Protein AF-I8ZUX1-F1 (a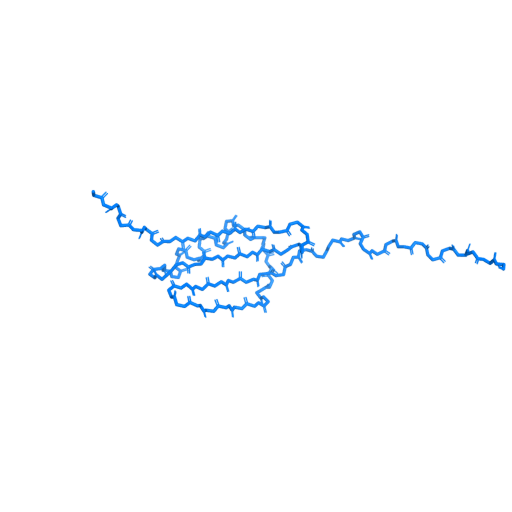fdb_monomer_lite)

Foldseek 3Di:
DDDPDDWDKDWDADPVQLKIKIKGFPPDDPVRVVVVCVVPPDPPWDFDDWDDDDGIIMTMTHGPPPPVVPDPPPDDDDD

Structure (mmCIF, N/CA/C/O backbone):
data_AF-I8ZUX1-F1
#
_entry.id   AF-I8ZUX1-F1
#
loop_
_atom_site.group_PDB
_atom_site.id
_atom_site.type_symbol
_atom_site.label_atom_id
_atom_site.label_alt_id
_atom_site.label_comp_id
_atom_site.label_asym_id
_atom_site.label_entity_id
_atom_site.label_seq_id
_atom_site.pdbx_PDB_ins_code
_atom_site.Cartn_x
_atom_site.Cartn_y
_atom_site.Cartn_z
_atom_site.occupancy
_atom_site.B_iso_or_equiv
_atom_site.auth_seq_id
_atom_site.auth_comp_id
_atom_site.auth_asym_id
_atom_site.auth_atom_id
_atom_site.pdbx_PDB_model_num
ATOM 1 N N . MET A 1 1 ? -25.056 14.077 5.769 1.00 46.38 1 MET A N 1
ATOM 2 C CA . MET A 1 1 ? -24.560 12.823 6.365 1.00 46.38 1 MET A CA 1
ATOM 3 C C . MET A 1 1 ? -23.197 12.580 5.751 1.00 46.38 1 MET A C 1
ATOM 5 O O . MET A 1 1 ? -23.143 12.180 4.597 1.00 46.38 1 MET A O 1
ATOM 9 N N . GLU A 1 2 ? -22.119 12.940 6.445 1.00 50.44 2 GLU A N 1
ATOM 10 C CA . GLU A 1 2 ? -20.776 12.539 6.019 1.00 50.44 2 GLU A CA 1
ATOM 11 C C . GLU A 1 2 ? -20.633 11.045 6.299 1.00 50.44 2 GLU A C 1
ATOM 13 O O . GLU A 1 2 ? -20.848 10.589 7.423 1.00 50.44 2 GLU A O 1
ATOM 18 N N . LEU A 1 3 ? -20.367 10.270 5.249 1.00 46.22 3 LEU A N 1
ATOM 19 C CA . LEU A 1 3 ? -19.974 8.878 5.405 1.00 46.22 3 LEU A CA 1
ATOM 20 C C . LEU A 1 3 ? -18.640 8.864 6.165 1.00 46.22 3 LEU A C 1
ATOM 22 O O . LEU A 1 3 ? -17.754 9.643 5.808 1.00 46.22 3 LEU A O 1
ATOM 26 N N . PRO A 1 4 ? -18.477 8.020 7.199 1.00 54.56 4 PRO A N 1
ATOM 27 C CA . PRO A 1 4 ? -17.191 7.895 7.865 1.00 54.56 4 PRO A CA 1
ATOM 28 C C . PRO A 1 4 ? -16.139 7.494 6.829 1.00 54.56 4 PRO A C 1
ATOM 30 O O . PRO A 1 4 ? -16.370 6.578 6.035 1.00 54.56 4 PRO A O 1
ATOM 33 N N . ALA A 1 5 ? -15.002 8.192 6.827 1.00 60.03 5 ALA A N 1
ATOM 34 C CA . ALA A 1 5 ? -13.853 7.803 6.023 1.00 60.03 5 ALA A CA 1
ATOM 35 C C . ALA A 1 5 ? -13.472 6.371 6.420 1.00 60.03 5 ALA A C 1
ATOM 37 O O . ALA A 1 5 ? -13.066 6.122 7.555 1.00 60.03 5 ALA A O 1
ATOM 38 N N . MET A 1 6 ? -13.701 5.412 5.521 1.00 61.50 6 MET A N 1
ATOM 39 C CA . MET A 1 6 ? -13.299 4.032 5.754 1.00 61.50 6 MET A CA 1
ATOM 40 C C . MET A 1 6 ? -11.776 3.970 5.615 1.00 61.50 6 MET A C 1
ATOM 42 O O . MET A 1 6 ? -11.289 4.279 4.526 1.00 61.50 6 MET A O 1
ATOM 46 N N . PRO A 1 7 ? -11.031 3.599 6.673 1.00 71.31 7 PRO A N 1
ATOM 47 C CA . PRO A 1 7 ? -9.582 3.496 6.590 1.00 71.31 7 PRO A CA 1
ATOM 48 C C . PRO A 1 7 ? -9.202 2.489 5.506 1.00 71.31 7 PRO A C 1
ATOM 50 O O . PRO A 1 7 ? -9.751 1.383 5.447 1.00 71.31 7 PRO A O 1
ATOM 53 N N . GLY A 1 8 ? -8.292 2.891 4.625 1.00 81.38 8 GLY A N 1
ATOM 54 C CA . GLY A 1 8 ? -7.951 2.152 3.424 1.00 81.38 8 GLY A CA 1
ATOM 55 C C . GLY A 1 8 ? -6.454 2.072 3.163 1.00 81.38 8 GLY A C 1
ATOM 56 O O . GLY A 1 8 ? -5.612 2.616 3.878 1.00 81.38 8 GLY A O 1
ATOM 57 N N . ILE A 1 9 ? -6.133 1.328 2.108 1.00 84.81 9 ILE A N 1
ATOM 58 C CA . ILE A 1 9 ? -4.783 1.217 1.568 1.00 84.81 9 ILE A CA 1
ATOM 59 C C . ILE A 1 9 ? -4.875 1.549 0.089 1.00 84.81 9 ILE A C 1
ATOM 61 O O . ILE A 1 9 ? -5.649 0.927 -0.642 1.00 84.81 9 ILE A O 1
ATOM 65 N N . SER A 1 10 ? -4.068 2.504 -0.356 1.00 86.06 10 SER A N 1
ATOM 66 C CA . SER A 1 10 ? -3.901 2.819 -1.772 1.00 86.06 10 SER A CA 1
ATOM 67 C C . SER A 1 10 ? -2.469 2.516 -2.188 1.00 86.06 10 SER A C 1
ATOM 69 O O . SER A 1 10 ? -1.534 2.848 -1.468 1.00 86.06 10 SER A O 1
ATOM 71 N N . VAL A 1 11 ? -2.290 1.847 -3.327 1.00 84.69 11 VAL A N 1
ATOM 72 C CA . VAL A 1 11 ? -0.964 1.532 -3.873 1.00 84.69 11 VAL A CA 1
ATOM 73 C C . VAL A 1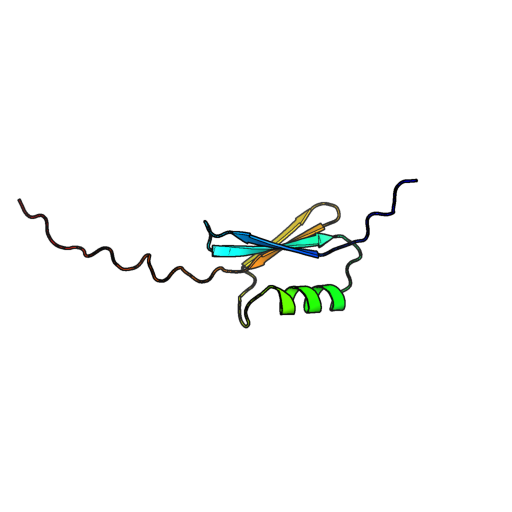 11 ? -0.850 2.173 -5.246 1.00 84.69 11 VAL A C 1
ATOM 75 O O . VAL A 1 11 ? -1.703 1.967 -6.108 1.00 84.69 11 VAL A O 1
ATOM 78 N N . HIS A 1 12 ? 0.198 2.963 -5.441 1.00 86.56 12 HIS A N 1
ATOM 79 C CA . HIS A 1 12 ? 0.501 3.648 -6.686 1.00 86.56 12 HIS A CA 1
ATOM 80 C C . HIS A 1 12 ? 1.826 3.144 -7.250 1.00 86.56 12 HIS A C 1
ATOM 82 O O . HIS A 1 12 ? 2.803 3.024 -6.517 1.00 86.56 12 HIS A O 1
ATOM 88 N N . TYR A 1 13 ? 1.866 2.885 -8.553 1.00 84.88 13 TYR A N 1
ATOM 89 C CA . TYR A 1 13 ? 3.099 2.588 -9.273 1.00 84.88 13 TYR A CA 1
ATOM 90 C C . TYR A 1 13 ? 3.509 3.800 -10.109 1.00 84.88 13 TYR A C 1
ATOM 92 O O . TYR A 1 13 ? 2.750 4.260 -10.965 1.00 84.88 13 TYR A O 1
ATOM 100 N N . SER A 1 14 ? 4.719 4.297 -9.872 1.00 83.31 14 SER A N 1
ATOM 101 C CA . SER A 1 14 ? 5.317 5.380 -10.640 1.00 83.31 14 SER A CA 1
ATOM 102 C C . SER A 1 14 ? 6.194 4.805 -11.746 1.00 83.31 14 SER A C 1
ATOM 104 O O . SER A 1 14 ? 7.263 4.267 -11.479 1.00 83.31 14 SER A O 1
ATOM 106 N N . ARG A 1 15 ? 5.780 4.992 -13.003 1.00 81.00 15 ARG A N 1
ATOM 107 C CA . ARG A 1 15 ? 6.580 4.616 -14.184 1.00 81.00 15 ARG A CA 1
ATOM 108 C C . ARG A 1 15 ? 7.873 5.419 -14.325 1.00 81.00 15 ARG A C 1
ATOM 110 O O . ARG A 1 15 ? 8.809 4.939 -14.937 1.00 81.00 15 ARG A O 1
ATOM 117 N N . ILE A 1 16 ? 7.918 6.634 -13.773 1.00 83.00 16 ILE A N 1
ATOM 118 C CA . ILE A 1 16 ? 9.079 7.532 -13.893 1.00 83.00 16 ILE A CA 1
ATOM 119 C C . ILE A 1 16 ? 10.212 7.080 -12.967 1.00 83.00 16 ILE A C 1
ATOM 121 O O . ILE A 1 16 ? 11.379 7.184 -13.317 1.00 83.00 16 ILE A O 1
ATOM 125 N N . SER A 1 17 ? 9.870 6.597 -11.771 1.00 78.81 17 SER A N 1
ATOM 126 C CA . SER A 1 17 ? 10.852 6.149 -10.774 1.00 78.81 17 SER A CA 1
ATOM 127 C C . SER A 1 17 ? 10.942 4.629 -10.648 1.00 78.81 17 SER A C 1
ATOM 129 O O . SER A 1 17 ? 11.731 4.137 -9.846 1.00 78.81 17 SER A O 1
ATOM 131 N N . GLY A 1 18 ? 10.090 3.894 -11.363 1.00 82.19 18 GLY A N 1
ATOM 132 C CA . GLY A 1 18 ? 9.900 2.452 -11.231 1.00 82.19 18 GLY A CA 1
ATOM 133 C C . GLY A 1 18 ? 9.274 2.011 -9.903 1.00 82.19 18 GLY A C 1
ATOM 134 O O . GLY A 1 18 ? 9.066 0.824 -9.712 1.00 82.19 18 GLY A O 1
ATOM 135 N N . ARG A 1 19 ? 8.979 2.911 -8.956 1.00 83.56 19 ARG A N 1
ATOM 136 C CA . ARG A 1 19 ? 8.659 2.541 -7.562 1.00 83.56 19 ARG A CA 1
ATOM 137 C C . ARG A 1 19 ? 7.175 2.286 -7.320 1.00 83.56 19 ARG A C 1
ATOM 139 O O . ARG A 1 19 ? 6.317 2.975 -7.876 1.00 83.56 19 ARG A O 1
ATOM 146 N N . HIS A 1 20 ? 6.893 1.377 -6.388 1.00 85.88 20 HIS A N 1
ATOM 147 C CA . HIS A 1 20 ? 5.575 1.237 -5.774 1.00 85.88 20 HIS A CA 1
ATOM 148 C C . HIS A 1 20 ? 5.515 2.012 -4.454 1.00 85.88 20 HIS A C 1
ATOM 150 O O . HIS A 1 20 ? 6.380 1.858 -3.594 1.00 85.88 20 HIS A O 1
ATOM 156 N N . THR A 1 21 ? 4.460 2.797 -4.268 1.00 86.06 21 THR A N 1
ATOM 157 C CA . THR A 1 21 ? 4.196 3.559 -3.046 1.00 86.06 21 THR A CA 1
ATOM 158 C C . THR A 1 21 ? 2.838 3.158 -2.491 1.00 86.06 21 THR A C 1
ATOM 160 O O . THR A 1 21 ? 1.828 3.316 -3.174 1.00 86.06 21 THR A O 1
ATOM 163 N N . ALA A 1 22 ? 2.796 2.654 -1.261 1.00 87.44 22 ALA A N 1
ATOM 1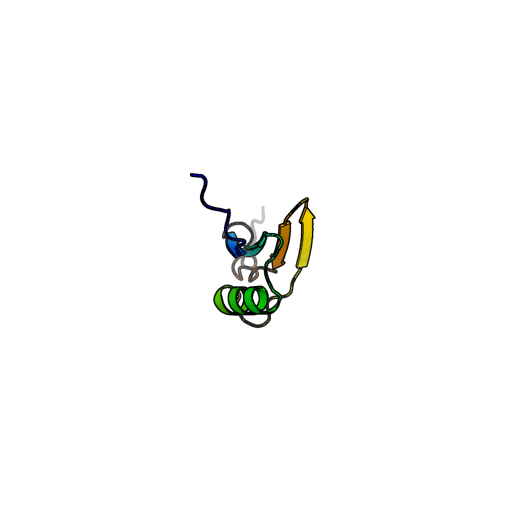64 C CA . ALA A 1 22 ? 1.561 2.349 -0.550 1.00 87.44 22 ALA A CA 1
ATOM 165 C C . ALA A 1 22 ? 1.277 3.423 0.507 1.00 87.44 22 ALA A C 1
ATOM 167 O O . ALA A 1 22 ? 2.132 3.683 1.346 1.00 87.44 22 ALA A O 1
ATOM 168 N N . VAL A 1 23 ? 0.086 4.021 0.493 1.00 87.12 23 VAL A N 1
ATOM 169 C CA . VAL A 1 23 ? -0.410 4.935 1.534 1.00 87.12 23 VAL A CA 1
ATOM 170 C C . VAL A 1 23 ? -1.463 4.203 2.357 1.00 87.12 23 VAL A C 1
ATOM 172 O O . VAL A 1 23 ? -2.397 3.622 1.800 1.00 87.12 23 VAL A O 1
ATOM 175 N N . ILE A 1 24 ? -1.281 4.212 3.673 1.00 89.25 24 ILE A N 1
ATOM 176 C CA . ILE A 1 24 ? -2.028 3.416 4.645 1.00 89.25 24 ILE A CA 1
ATOM 177 C C . ILE A 1 24 ? -2.636 4.361 5.673 1.00 89.25 24 ILE A C 1
ATOM 179 O O . ILE A 1 24 ? -1.897 5.055 6.374 1.00 89.25 24 ILE A O 1
ATOM 183 N N . ASP A 1 25 ? -3.959 4.347 5.800 1.00 87.25 25 ASP A N 1
ATOM 184 C CA . ASP A 1 25 ? -4.660 5.125 6.819 1.00 87.25 25 ASP A CA 1
ATOM 185 C C . ASP A 1 25 ? -4.522 4.500 8.218 1.00 87.25 25 ASP A C 1
ATOM 187 O O . ASP A 1 25 ? -4.338 3.290 8.393 1.00 87.25 25 ASP A O 1
ATOM 191 N N . GLN A 1 26 ? -4.665 5.321 9.256 1.00 75.56 26 GLN A N 1
ATOM 192 C CA . GLN A 1 26 ? -4.751 4.841 10.631 1.00 75.56 26 GLN A CA 1
ATOM 193 C C . GLN A 1 26 ? -5.982 3.953 10.849 1.00 75.56 26 GLN A C 1
ATOM 195 O O . GLN A 1 26 ? -7.076 4.229 10.369 1.00 75.56 26 GLN A O 1
ATOM 200 N N . GLY A 1 27 ? -5.798 2.876 11.616 1.00 78.88 27 GLY A N 1
ATOM 201 C CA . GLY A 1 27 ? -6.850 1.890 11.888 1.00 78.88 27 GLY A CA 1
ATOM 202 C C . GLY A 1 27 ? -6.871 0.701 10.924 1.00 78.88 27 GLY A C 1
ATOM 203 O O . GLY A 1 27 ? -7.637 -0.237 11.140 1.00 78.88 27 GLY A O 1
ATOM 204 N N . VAL A 1 28 ? -6.000 0.684 9.910 1.00 84.56 28 VAL A N 1
ATOM 205 C CA . VAL A 1 28 ? -5.761 -0.503 9.080 1.00 84.56 28 VAL A CA 1
ATOM 206 C C . VAL A 1 28 ? -5.095 -1.602 9.913 1.00 84.56 28 VAL A C 1
ATOM 208 O O . VAL A 1 28 ? -4.093 -1.381 10.594 1.0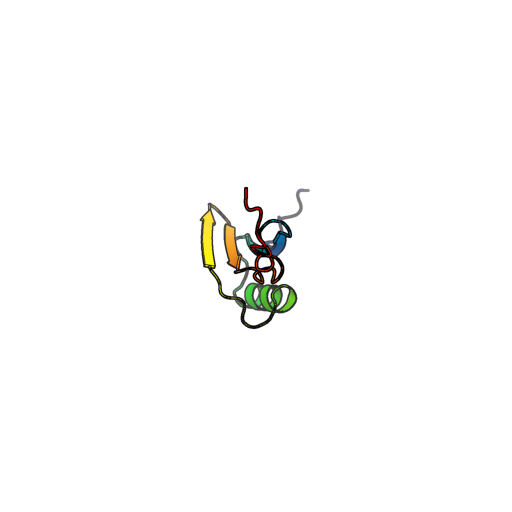0 84.56 28 VAL A O 1
ATOM 211 N N . THR A 1 29 ? -5.646 -2.814 9.853 1.00 86.62 29 THR A N 1
ATOM 212 C CA . THR A 1 29 ? -5.059 -3.979 10.522 1.00 86.62 29 THR A CA 1
ATOM 213 C C . THR A 1 29 ? -3.850 -4.505 9.752 1.00 86.62 29 THR A C 1
ATOM 215 O O . THR A 1 29 ? -3.774 -4.401 8.527 1.00 86.62 29 THR A O 1
ATOM 218 N N . ALA A 1 30 ? -2.933 -5.173 10.456 1.00 82.00 30 ALA A N 1
ATOM 219 C CA . ALA A 1 30 ? -1.795 -5.834 9.819 1.00 82.00 30 ALA A CA 1
ATOM 220 C C . ALA A 1 30 ? -2.233 -6.846 8.741 1.00 82.00 30 ALA A C 1
ATOM 222 O O . ALA A 1 30 ? -1.609 -6.927 7.691 1.00 82.00 30 ALA A O 1
ATOM 223 N N . SER A 1 31 ? -3.342 -7.566 8.952 1.00 83.50 31 SER A N 1
ATOM 224 C CA . SER A 1 31 ? -3.866 -8.518 7.965 1.00 83.50 31 SER A CA 1
ATOM 225 C C . SER A 1 31 ? -4.370 -7.843 6.688 1.00 83.50 31 SER A C 1
ATOM 227 O O . SER A 1 31 ? -4.094 -8.335 5.595 1.00 83.50 31 SER A O 1
ATOM 229 N N . ALA A 1 32 ? -5.070 -6.710 6.806 1.00 83.75 32 ALA A N 1
ATOM 230 C CA . ALA A 1 32 ? -5.507 -5.923 5.657 1.00 83.75 32 ALA A CA 1
ATOM 231 C C . ALA A 1 32 ? -4.306 -5.344 4.897 1.00 83.75 32 ALA A C 1
ATOM 233 O O . ALA A 1 32 ? -4.284 -5.386 3.667 1.00 83.75 32 ALA A O 1
ATOM 234 N N . LEU A 1 33 ? -3.281 -4.892 5.629 1.00 85.00 33 LEU A N 1
ATOM 235 C CA . LEU A 1 33 ? -2.016 -4.454 5.051 1.00 85.00 33 LEU A CA 1
ATOM 236 C C . LEU A 1 33 ? -1.348 -5.566 4.245 1.00 85.00 33 LEU A C 1
ATOM 238 O O . LEU A 1 33 ? -1.103 -5.392 3.055 1.00 85.00 33 LEU A O 1
ATOM 242 N N . THR A 1 34 ? -1.111 -6.726 4.854 1.00 82.38 34 THR A N 1
ATOM 243 C CA . THR A 1 34 ? -0.481 -7.864 4.177 1.00 82.38 34 THR A CA 1
ATOM 244 C C . THR A 1 34 ? -1.269 -8.298 2.942 1.00 82.38 34 THR A C 1
ATOM 246 O O . THR A 1 34 ? -0.672 -8.531 1.895 1.00 82.38 34 THR A O 1
ATOM 249 N N . ALA A 1 35 ? -2.602 -8.357 3.024 1.00 83.56 35 ALA A N 1
ATOM 250 C CA . ALA A 1 35 ? -3.448 -8.728 1.891 1.00 83.56 35 ALA A CA 1
ATOM 251 C C . ALA A 1 35 ? -3.373 -7.718 0.733 1.00 83.56 35 ALA A C 1
ATOM 253 O O . ALA A 1 35 ? -3.377 -8.119 -0.431 1.00 83.56 35 ALA A O 1
ATOM 254 N N . ALA A 1 36 ? -3.298 -6.418 1.032 1.00 82.75 36 ALA A N 1
ATOM 255 C CA . ALA A 1 36 ? -3.139 -5.388 0.012 1.00 82.75 36 ALA A CA 1
ATOM 256 C C . ALA A 1 36 ? -1.751 -5.452 -0.634 1.00 82.75 36 ALA A C 1
ATOM 258 O O . ALA A 1 36 ? -1.650 -5.472 -1.858 1.00 82.75 36 ALA A O 1
ATOM 259 N N . LEU A 1 37 ? -0.688 -5.552 0.167 1.00 83.62 37 LEU A N 1
ATOM 260 C CA . LEU A 1 37 ? 0.677 -5.660 -0.346 1.00 83.62 37 LEU A CA 1
ATOM 261 C C . LEU A 1 37 ? 0.837 -6.896 -1.240 1.00 83.62 37 LEU A C 1
ATOM 263 O O . LEU A 1 37 ? 1.319 -6.763 -2.357 1.00 83.62 37 LEU A O 1
ATOM 267 N N . ALA A 1 38 ? 0.323 -8.058 -0.824 1.00 83.06 38 ALA A N 1
ATOM 268 C CA . ALA A 1 38 ? 0.365 -9.287 -1.623 1.00 83.06 38 ALA A CA 1
ATOM 269 C C . ALA A 1 38 ? -0.399 -9.196 -2.958 1.00 83.06 38 ALA A C 1
ATOM 271 O O . ALA A 1 38 ? -0.131 -9.966 -3.875 1.00 83.06 38 ALA A O 1
ATOM 272 N N . ARG A 1 39 ? -1.375 -8.284 -3.075 1.00 81.56 39 ARG A N 1
ATOM 273 C CA . ARG A 1 39 ? -2.131 -8.066 -4.316 1.00 81.56 39 ARG A CA 1
ATOM 274 C C . ARG A 1 39 ? -1.407 -7.138 -5.289 1.00 81.56 39 ARG A C 1
ATOM 276 O O . ARG A 1 39 ? -1.558 -7.306 -6.495 1.00 81.56 39 ARG A O 1
ATOM 283 N N . TYR A 1 40 ? -0.714 -6.126 -4.773 1.00 78.06 40 TYR A N 1
ATOM 284 C CA . TYR A 1 40 ? -0.222 -5.005 -5.579 1.00 78.06 40 TYR A CA 1
ATOM 285 C C . TYR A 1 40 ? 1.295 -4.961 -5.742 1.00 78.06 40 TYR A C 1
ATOM 287 O O . TYR A 1 40 ? 1.773 -4.217 -6.597 1.00 78.06 40 TYR A O 1
ATOM 295 N N . LEU A 1 41 ? 2.040 -5.719 -4.939 1.00 80.06 41 LEU A N 1
ATOM 296 C CA . LEU A 1 41 ? 3.487 -5.818 -5.051 1.00 80.06 41 LEU A CA 1
ATOM 297 C C . LEU A 1 41 ? 3.892 -7.161 -5.660 1.00 80.06 41 LEU A C 1
ATOM 299 O O . LEU A 1 41 ? 3.337 -8.196 -5.279 1.00 80.06 41 LEU A O 1
ATOM 303 N N . PRO A 1 42 ? 4.883 -7.160 -6.564 1.00 74.38 42 PRO A N 1
ATOM 304 C CA . PRO A 1 42 ? 5.588 -8.373 -6.944 1.00 74.38 42 PRO A CA 1
ATOM 305 C C . PRO A 1 42 ? 6.208 -9.055 -5.717 1.00 74.38 42 PRO A C 1
ATOM 307 O O . PRO A 1 42 ? 6.501 -8.412 -4.704 1.00 74.38 42 PRO A O 1
ATOM 310 N N . ALA A 1 43 ? 6.420 -10.368 -5.815 1.00 72.75 43 ALA A N 1
ATOM 311 C CA . ALA A 1 43 ? 7.182 -11.092 -4.805 1.00 72.75 43 ALA A CA 1
ATOM 312 C C . ALA A 1 43 ? 8.602 -10.507 -4.693 1.00 72.75 43 ALA A C 1
ATOM 314 O O . ALA A 1 43 ? 9.170 -10.050 -5.683 1.00 72.75 43 ALA A O 1
ATOM 315 N N . ASP A 1 44 ? 9.152 -10.517 -3.478 1.00 78.25 44 ASP A N 1
ATOM 316 C CA . ASP A 1 44 ? 10.550 -10.170 -3.186 1.00 78.25 44 ASP A CA 1
ATOM 317 C C . ASP A 1 44 ? 10.976 -8.711 -3.437 1.00 78.25 44 ASP A C 1
ATOM 319 O O . ASP A 1 44 ? 12.169 -8.409 -3.463 1.00 78.25 44 ASP A O 1
ATOM 323 N N . VAL A 1 45 ? 10.029 -7.771 -3.539 1.00 80.56 45 VAL A N 1
ATOM 324 C CA . VAL A 1 45 ? 10.369 -6.343 -3.628 1.00 80.56 45 VAL A CA 1
ATOM 325 C C . VAL A 1 45 ? 10.724 -5.776 -2.243 1.00 80.56 45 VAL A C 1
ATOM 327 O O . VAL A 1 45 ? 9.870 -5.763 -1.348 1.00 80.56 45 VAL A O 1
ATOM 330 N N . PRO A 1 46 ? 11.949 -5.254 -2.038 1.00 85.69 46 PRO A N 1
ATOM 331 C CA . PRO A 1 46 ? 12.352 -4.720 -0.746 1.00 85.69 46 PRO A CA 1
ATOM 332 C C . PRO A 1 46 ? 11.663 -3.384 -0.443 1.00 85.69 46 PRO A C 1
ATOM 334 O O . PRO A 1 46 ? 11.507 -2.512 -1.304 1.00 85.69 46 PRO A O 1
ATOM 337 N N . LEU A 1 47 ? 11.286 -3.212 0.824 1.00 87.62 47 LEU A N 1
ATOM 338 C CA . LEU A 1 47 ? 10.870 -1.928 1.379 1.00 87.62 47 LEU A CA 1
ATOM 339 C C . LEU A 1 47 ? 12.105 -1.030 1.523 1.00 87.62 47 LEU A C 1
ATOM 341 O O . LEU A 1 47 ? 13.050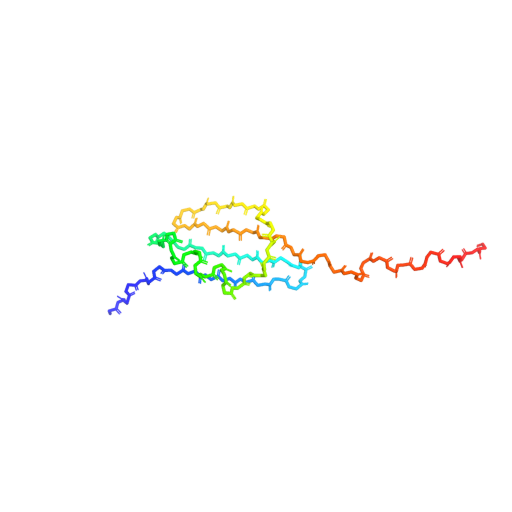 -1.383 2.225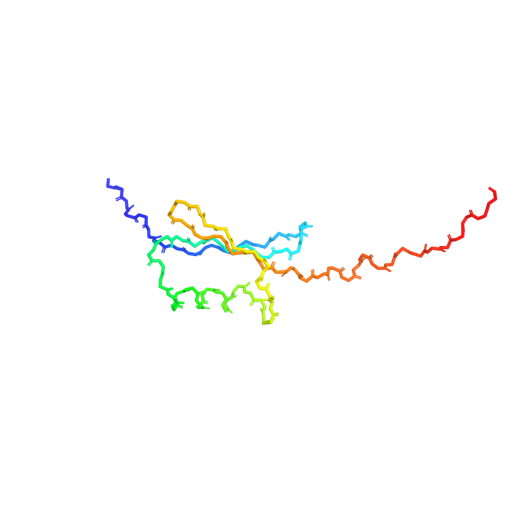 1.00 87.62 47 LEU A O 1
ATOM 345 N N . VAL A 1 48 ? 12.089 0.125 0.866 1.00 89.81 48 VAL A N 1
ATOM 346 C CA . VAL A 1 48 ? 13.220 1.065 0.834 1.00 89.81 48 VAL A CA 1
ATOM 347 C C . VAL A 1 48 ? 13.040 2.166 1.866 1.00 89.81 48 VAL A C 1
ATOM 349 O O . VAL A 1 48 ? 14.003 2.594 2.495 1.00 89.81 48 VAL A O 1
ATOM 352 N N . GLU A 1 49 ? 11.808 2.635 2.046 1.00 88.88 49 GLU A N 1
ATOM 353 C CA . GLU A 1 49 ? 11.537 3.781 2.902 1.00 88.88 49 GLU A CA 1
ATOM 354 C C . GLU A 1 49 ? 10.156 3.682 3.547 1.00 88.88 49 GLU A C 1
ATOM 356 O O . GLU A 1 49 ? 9.204 3.141 2.979 1.00 88.88 49 GLU A O 1
ATOM 361 N N . THR A 1 50 ? 10.054 4.203 4.767 1.00 90.25 50 THR A N 1
ATOM 362 C CA . THR A 1 50 ? 8.799 4.340 5.503 1.00 90.25 50 THR A CA 1
ATOM 363 C C . THR A 1 50 ? 8.698 5.750 6.048 1.00 90.25 50 THR A C 1
ATOM 365 O O . THR A 1 50 ? 9.568 6.201 6.791 1.00 90.25 50 THR A O 1
ATOM 368 N N . LEU A 1 51 ? 7.612 6.430 5.700 1.00 90.62 51 LEU A N 1
ATOM 369 C CA . LEU A 1 51 ? 7.309 7.777 6.152 1.00 90.62 51 LEU A CA 1
ATOM 370 C C . LEU A 1 51 ? 5.994 7.749 6.915 1.00 90.62 51 LEU A C 1
ATOM 372 O O . LEU A 1 51 ? 4.980 7.283 6.409 1.00 90.62 51 LEU A O 1
ATOM 376 N N . THR A 1 52 ? 5.994 8.263 8.136 1.00 87.88 52 THR A N 1
ATOM 377 C CA . THR A 1 52 ? 4.776 8.383 8.937 1.00 87.88 52 THR A CA 1
ATOM 378 C C . THR A 1 52 ? 4.435 9.850 9.095 1.00 87.88 52 THR A C 1
ATOM 380 O O . THR A 1 52 ? 5.256 10.630 9.582 1.00 87.88 52 THR A O 1
ATOM 383 N N . HIS A 1 53 ? 3.223 10.229 8.716 1.00 79.81 53 HIS A N 1
ATOM 384 C CA . HIS A 1 53 ? 2.733 11.585 8.901 1.00 79.81 53 HIS A CA 1
ATOM 385 C C . HIS A 1 53 ? 1.288 11.532 9.378 1.00 79.81 53 HIS A C 1
ATOM 387 O O . HIS A 1 53 ? 0.496 10.793 8.810 1.00 79.81 53 HIS A O 1
ATOM 393 N N . VAL A 1 54 ? 1.000 12.277 10.452 1.00 77.75 54 VAL A N 1
ATOM 394 C CA . VAL A 1 54 ? -0.291 12.430 11.152 1.00 77.75 54 VAL A CA 1
ATOM 395 C C . VAL A 1 54 ? -1.445 11.651 10.511 1.00 77.75 54 VAL A C 1
ATOM 397 O O . VAL A 1 54 ? -2.067 12.120 9.565 1.00 77.75 54 VAL A O 1
ATOM 400 N N . GLY A 1 55 ? -1.751 10.467 11.044 1.00 78.81 55 GLY A N 1
ATOM 401 C CA . GLY A 1 55 ? -2.901 9.691 10.570 1.00 78.81 55 GLY A CA 1
ATOM 402 C C . GLY A 1 55 ? -2.606 8.675 9.467 1.00 78.81 55 GLY A C 1
ATOM 403 O O . GLY A 1 55 ? -3.491 7.880 9.171 1.00 78.81 55 GLY A O 1
ATOM 404 N N . ALA A 1 56 ? -1.396 8.643 8.903 1.00 83.25 56 ALA A N 1
ATOM 405 C CA . ALA A 1 56 ? -1.049 7.725 7.825 1.00 83.25 56 ALA A CA 1
ATOM 406 C C . ALA A 1 56 ? 0.415 7.254 7.855 1.00 83.25 56 ALA A C 1
ATOM 408 O O . ALA A 1 56 ? 1.313 7.905 8.403 1.00 83.25 56 ALA A O 1
ATOM 409 N N . ALA A 1 57 ? 0.649 6.108 7.222 1.00 87.38 57 ALA A N 1
ATOM 410 C CA . ALA A 1 57 ? 1.971 5.597 6.892 1.00 87.38 57 ALA A CA 1
ATOM 411 C C . ALA A 1 57 ? 2.097 5.441 5.374 1.00 87.38 57 ALA A C 1
ATOM 413 O O . ALA A 1 57 ? 1.210 4.903 4.717 1.00 87.38 57 ALA A O 1
ATOM 414 N N . MET A 1 58 ? 3.212 5.899 4.822 1.00 89.31 58 MET A N 1
ATOM 415 C CA . MET A 1 58 ? 3.586 5.709 3.433 1.00 89.31 58 MET A CA 1
ATOM 416 C C . MET A 1 58 ? 4.779 4.758 3.366 1.00 89.31 58 MET A C 1
ATOM 418 O O . MET A 1 58 ? 5.813 5.006 3.985 1.00 89.31 58 MET A O 1
ATOM 422 N N . LEU A 1 59 ? 4.626 3.669 2.623 1.00 90.38 59 LEU A N 1
ATOM 423 C CA . LEU A 1 59 ? 5.655 2.665 2.373 1.00 90.38 59 LEU A CA 1
ATOM 424 C C . LEU A 1 59 ? 6.123 2.792 0.927 1.00 90.38 59 LEU A C 1
ATOM 426 O O . LEU A 1 59 ? 5.296 2.777 0.016 1.00 90.38 59 LEU A O 1
ATOM 430 N N . ILE A 1 60 ? 7.430 2.900 0.708 1.00 87.62 60 ILE A N 1
ATOM 431 C CA . ILE A 1 60 ? 8.024 2.990 -0.628 1.00 87.62 60 ILE A CA 1
ATOM 432 C C . ILE A 1 60 ? 8.857 1.739 -0.867 1.00 87.62 60 ILE A C 1
ATOM 434 O O . ILE A 1 60 ? 9.798 1.448 -0.127 1.00 87.62 60 ILE A O 1
ATOM 438 N N . PHE A 1 61 ? 8.521 1.020 -1.926 1.00 89.56 61 PHE A N 1
ATOM 439 C CA . PHE A 1 61 ? 9.177 -0.208 -2.343 1.00 89.56 61 PHE A CA 1
ATOM 440 C C . PHE A 1 61 ? 10.090 0.066 -3.536 1.00 89.56 61 PHE A C 1
ATOM 442 O O . PHE A 1 61 ? 9.833 0.974 -4.339 1.00 89.56 61 PHE A O 1
ATOM 449 N N . GLN A 1 62 ? 11.172 -0.703 -3.640 1.00 84.50 62 GLN A N 1
ATOM 450 C CA . GLN A 1 62 ? 12.093 -0.600 -4.766 1.00 84.50 62 GLN A CA 1
ATOM 451 C C . GLN A 1 62 ? 11.344 -0.886 -6.072 1.00 84.50 62 GLN A C 1
ATOM 453 O O . GLN A 1 62 ? 10.455 -1.729 -6.124 1.00 84.50 62 GLN A O 1
ATOM 458 N N . GLY A 1 63 ? 11.668 -0.143 -7.123 1.00 71.25 63 GLY A N 1
ATOM 459 C CA . GLY A 1 63 ? 11.195 -0.485 -8.455 1.00 71.25 63 GLY A CA 1
ATOM 460 C C . GLY A 1 63 ? 12.038 -1.570 -9.088 1.00 71.25 63 GLY A C 1
ATOM 461 O O . GLY A 1 63 ? 13.220 -1.669 -8.759 1.00 71.25 63 GLY A O 1
ATOM 462 N N . GLU A 1 64 ? 11.482 -2.331 -10.032 1.00 62.88 64 GLU A N 1
ATOM 463 C CA . GLU A 1 64 ? 12.348 -2.996 -11.007 1.00 62.88 64 GLU A CA 1
ATOM 464 C C . GLU A 1 64 ? 13.242 -1.917 -11.627 1.00 62.88 64 GLU A C 1
ATOM 466 O O . GLU A 1 64 ? 12.752 -0.908 -12.141 1.00 62.88 64 GLU A O 1
ATOM 471 N N . SER A 1 65 ? 14.560 -2.080 -11.489 1.00 53.62 65 SER A N 1
ATOM 472 C CA . SER A 1 65 ? 15.510 -1.309 -12.278 1.00 53.62 65 SER A CA 1
ATOM 473 C C . SER A 1 65 ? 15.161 -1.575 -13.733 1.00 53.62 65 SER A C 1
ATOM 475 O O . SER A 1 65 ? 15.217 -2.729 -14.150 1.00 53.62 65 SER A O 1
ATOM 477 N N . ASP A 1 66 ? 14.751 -0.547 -14.472 1.00 47.81 66 ASP A N 1
ATOM 478 C CA . ASP A 1 66 ? 14.504 -0.687 -15.901 1.00 47.81 66 ASP A CA 1
ATOM 479 C C . ASP A 1 66 ? 15.808 -1.201 -16.542 1.00 47.81 66 ASP A C 1
ATOM 481 O O . ASP A 1 66 ? 16.834 -0.518 -16.454 1.00 47.81 66 ASP A O 1
ATOM 485 N N . PRO A 1 67 ? 15.841 -2.417 -17.118 1.00 50.72 67 PRO A N 1
ATOM 486 C CA . PRO A 1 67 ? 17.063 -2.956 -17.706 1.00 50.72 67 PRO A CA 1
ATOM 487 C C . PRO A 1 67 ? 17.519 -2.170 -18.949 1.00 50.72 67 PRO A C 1
ATOM 489 O O . PRO A 1 67 ? 18.556 -2.500 -19.517 1.00 50.72 67 PRO A O 1
ATOM 492 N N . HIS A 1 68 ? 16.779 -1.143 -19.386 1.00 49.84 68 HIS A N 1
ATOM 493 C CA . HIS A 1 68 ? 17.141 -0.298 -20.525 1.00 49.84 68 HIS A CA 1
ATOM 494 C C . HIS A 1 68 ? 18.126 0.843 -20.237 1.00 49.84 68 HIS A C 1
ATOM 496 O O . HIS A 1 68 ? 18.583 1.471 -21.187 1.00 49.84 68 HIS A O 1
ATOM 502 N N . ASP A 1 69 ? 18.525 1.090 -18.987 1.00 49.22 69 ASP A N 1
ATOM 503 C CA . ASP A 1 69 ? 19.507 2.150 -18.675 1.00 49.22 69 ASP A CA 1
ATOM 504 C C . ASP A 1 69 ? 20.979 1.698 -18.860 1.00 49.22 69 ASP A C 1
ATOM 506 O O . ASP A 1 69 ? 21.914 2.363 -18.414 1.00 49.22 69 ASP A O 1
ATOM 510 N N . GLY A 1 70 ? 21.195 0.536 -19.496 1.00 51.38 70 GLY A N 1
ATOM 511 C CA . GLY A 1 70 ? 22.501 -0.119 -19.646 1.00 51.38 70 GLY A CA 1
ATOM 512 C C . GLY A 1 70 ? 23.084 -0.187 -21.063 1.00 51.38 70 GLY A C 1
ATOM 513 O O . GLY A 1 70 ? 24.221 -0.628 -21.193 1.00 51.38 70 GLY A O 1
ATOM 514 N N . ASP A 1 71 ? 22.369 0.254 -22.102 1.00 50.09 71 ASP A N 1
ATOM 515 C CA . ASP A 1 71 ? 22.866 0.264 -23.490 1.00 50.09 71 ASP A CA 1
ATOM 516 C C . ASP A 1 71 ? 23.007 1.707 -23.998 1.00 50.09 71 ASP A C 1
ATOM 518 O O . ASP A 1 71 ? 22.288 2.174 -24.882 1.00 50.09 71 ASP A O 1
ATOM 522 N N . VAL A 1 72 ? 23.970 2.442 -23.439 1.00 54.44 72 VAL A N 1
ATOM 523 C CA . VAL A 1 72 ? 24.628 3.494 -24.220 1.00 54.44 72 VAL A CA 1
ATOM 524 C C . VAL A 1 72 ? 25.832 2.817 -24.871 1.00 54.44 72 VAL A C 1
ATOM 526 O O . VAL A 1 72 ? 26.830 2.603 -24.178 1.00 54.44 72 VAL A O 1
ATOM 529 N N . PRO A 1 73 ? 25.779 2.433 -26.162 1.00 45.94 73 PRO A N 1
ATOM 530 C CA . PRO A 1 73 ? 26.986 2.041 -26.864 1.00 45.94 73 PRO A CA 1
ATOM 531 C C . PRO A 1 73 ? 27.931 3.238 -26.823 1.00 45.94 73 PRO A C 1
ATOM 533 O O . PRO A 1 73 ? 27.672 4.294 -27.402 1.00 45.94 73 PRO A O 1
ATOM 536 N N . GLN A 1 74 ? 29.016 3.078 -26.075 1.00 54.75 74 GLN A N 1
ATOM 537 C CA . GLN A 1 74 ? 30.129 4.009 -26.028 1.00 54.75 74 GLN A CA 1
ATOM 538 C C . GLN A 1 74 ? 30.969 3.807 -27.299 1.00 54.75 74 GLN A C 1
ATOM 540 O O . GLN A 1 74 ? 32.151 3.496 -27.224 1.00 54.75 74 GLN A O 1
ATOM 545 N N . ASP A 1 75 ? 30.332 3.917 -28.467 1.00 57.06 75 ASP A N 1
ATOM 546 C CA . ASP A 1 75 ? 31.007 3.877 -29.758 1.00 57.06 75 ASP A CA 1
ATOM 547 C C . ASP A 1 75 ? 31.413 5.305 -30.127 1.00 57.06 75 ASP A C 1
ATOM 549 O O . ASP A 1 75 ? 30.607 6.154 -30.504 1.00 57.06 75 ASP A O 1
ATOM 553 N N . GLU A 1 76 ? 32.694 5.561 -29.886 1.00 54.91 76 GLU A N 1
ATOM 554 C CA . GLU A 1 76 ? 33.600 6.227 -30.815 1.00 54.91 76 GLU A CA 1
ATOM 555 C C . GLU A 1 76 ? 33.002 7.349 -31.685 1.00 54.91 76 GLU A C 1
ATOM 557 O O . GLU A 1 76 ? 32.546 7.141 -32.806 1.00 54.91 76 GLU A O 1
ATOM 562 N N . ALA A 1 77 ? 33.167 8.589 -31.227 1.00 51.84 77 ALA A N 1
ATOM 563 C CA . ALA A 1 77 ? 33.378 9.712 -32.134 1.00 51.84 77 ALA A CA 1
ATOM 564 C C . ALA A 1 77 ? 34.757 10.305 -31.832 1.00 51.84 77 ALA A C 1
ATOM 566 O O . ALA A 1 77 ? 34.914 11.235 -31.042 1.00 51.84 77 ALA A O 1
ATOM 567 N N . SER A 1 78 ? 35.757 9.662 -32.432 1.00 53.84 78 SER A N 1
ATOM 568 C CA . SER A 1 78 ? 37.049 10.266 -32.735 1.00 53.84 78 SER A CA 1
ATOM 569 C C . SER A 1 78 ? 36.840 11.432 -33.705 1.00 53.84 78 SER A C 1
ATOM 571 O O . SER A 1 78 ? 36.181 11.233 -34.721 1.00 53.84 78 SER A O 1
ATOM 573 N N . GLU A 1 79 ? 37.372 12.612 -33.376 1.00 53.22 79 GLU A N 1
ATOM 574 C CA . GLU A 1 79 ? 38.246 13.492 -34.193 1.00 53.22 79 GLU A CA 1
ATOM 575 C C . GLU A 1 79 ? 38.398 14.879 -33.546 1.00 53.22 79 GLU A C 1
ATOM 577 O O . GLU A 1 79 ? 37.376 15.522 -33.213 1.00 53.22 79 GLU A O 1
#

Sequence (79 aa):
MELPAMPGISVHYSRISGRHTAVIDQGVTASALTAALARYLPADVPLVETLTHVGAAMLIFQGESDPHDGDVPQDEASE

Secondary structure (DSSP, 8-state):
-PPP----EEEEE-TTT--EEEEEETT--HHHHHHHHHHHS-TTPPEEEEEEETTEEEEEEPPPP-GGGG---------

pLDDT: mean 74.89, std 14.52, range [45.94, 90.62]

Radius of gyration: 18.56 Å; chains: 1; bounding box: 63×25×46 Å